Protein AF-A0A9X6STQ8-F1 (afdb_monomer)

Structure (mmCIF, N/CA/C/O backbone):
data_AF-A0A9X6STQ8-F1
#
_entry.id   AF-A0A9X6STQ8-F1
#
loop_
_atom_site.group_PDB
_atom_site.id
_atom_site.type_symbol
_atom_site.label_atom_id
_atom_site.label_alt_id
_atom_site.label_comp_id
_atom_site.label_asym_id
_atom_site.label_entity_id
_atom_site.label_seq_id
_atom_site.pdbx_PDB_ins_code
_atom_site.Cartn_x
_atom_site.Cartn_y
_atom_site.Cartn_z
_atom_site.occupancy
_atom_site.B_iso_or_equiv
_atom_site.auth_seq_id
_atom_site.auth_comp_id
_atom_site.auth_asym_id
_atom_site.auth_atom_id
_atom_site.pdbx_PDB_model_num
ATOM 1 N N . MET A 1 1 ? -28.423 4.230 -4.284 1.00 37.53 1 MET A N 1
ATOM 2 C CA . MET A 1 1 ? -27.642 5.256 -3.561 1.00 37.53 1 MET A CA 1
ATOM 3 C C . MET A 1 1 ? -26.558 4.536 -2.777 1.00 37.53 1 MET A C 1
ATOM 5 O O . MET A 1 1 ? -26.890 3.875 -1.804 1.00 37.53 1 MET A O 1
ATOM 9 N N . PHE A 1 2 ? -25.300 4.577 -3.225 1.00 45.72 2 PHE A N 1
ATOM 10 C CA . PHE A 1 2 ? -24.181 4.130 -2.391 1.00 45.72 2 PHE A CA 1
ATOM 11 C C . PHE A 1 2 ? -23.986 5.199 -1.318 1.00 45.72 2 PHE A C 1
ATOM 13 O O . PHE A 1 2 ? -23.577 6.316 -1.626 1.00 45.72 2 PHE A O 1
ATOM 20 N N . GLY A 1 3 ? -24.397 4.898 -0.086 1.00 41.03 3 GLY A N 1
ATOM 21 C CA . GLY A 1 3 ? -24.099 5.758 1.051 1.00 41.03 3 GLY A CA 1
ATOM 22 C C . GLY A 1 3 ? -22.590 5.945 1.112 1.00 41.03 3 GLY A C 1
ATOM 23 O O . GLY A 1 3 ? -21.858 4.958 1.085 1.00 41.03 3 GLY A O 1
ATOM 24 N N . SER A 1 4 ? -22.134 7.198 1.130 1.00 48.62 4 SER A N 1
ATOM 25 C CA . SER A 1 4 ? -20.730 7.514 1.371 1.00 48.62 4 SER A CA 1
ATOM 26 C C . SER A 1 4 ? -20.334 6.810 2.666 1.00 48.62 4 SER A C 1
ATOM 28 O O . SER A 1 4 ? -20.887 7.121 3.726 1.00 48.62 4 SER A O 1
ATOM 30 N N . ALA A 1 5 ? -19.485 5.785 2.561 1.00 57.69 5 ALA A N 1
ATOM 31 C CA . ALA A 1 5 ? -18.975 5.046 3.702 1.00 57.69 5 ALA A CA 1
ATOM 32 C C . ALA A 1 5 ? -18.091 6.015 4.492 1.00 57.69 5 ALA A C 1
ATOM 34 O O . ALA A 1 5 ? -16.896 6.140 4.232 1.00 57.69 5 ALA A O 1
ATOM 35 N N . LYS A 1 6 ? -18.717 6.794 5.383 1.00 64.12 6 LYS A N 1
ATOM 36 C CA . LYS A 1 6 ? -18.038 7.771 6.232 1.00 64.12 6 LYS A CA 1
ATOM 37 C C . LYS A 1 6 ? -16.868 7.072 6.919 1.00 64.12 6 LYS A C 1
ATOM 39 O O . LYS A 1 6 ? -17.076 6.086 7.618 1.00 64.12 6 LYS A O 1
ATOM 44 N N . GLY A 1 7 ? -15.667 7.598 6.699 1.00 71.06 7 GLY A N 1
ATOM 45 C CA . GLY A 1 7 ? -14.436 7.095 7.304 1.00 71.06 7 GLY A CA 1
ATOM 46 C C . GLY A 1 7 ? -13.622 6.137 6.438 1.00 71.06 7 GLY A C 1
ATOM 47 O O . GLY A 1 7 ? -12.593 5.691 6.919 1.00 71.06 7 GLY A O 1
ATOM 48 N N . LEU A 1 8 ? -14.039 5.825 5.205 1.00 83.94 8 LEU A N 1
ATOM 49 C CA . LEU A 1 8 ? -13.246 5.020 4.274 1.00 83.94 8 LEU A CA 1
ATOM 50 C C . LEU A 1 8 ? -12.310 5.931 3.467 1.00 83.94 8 LEU A C 1
ATOM 52 O O . LEU A 1 8 ? -12.763 6.814 2.738 1.00 83.94 8 LEU A O 1
ATOM 56 N N . GLU A 1 9 ? -11.013 5.719 3.625 1.0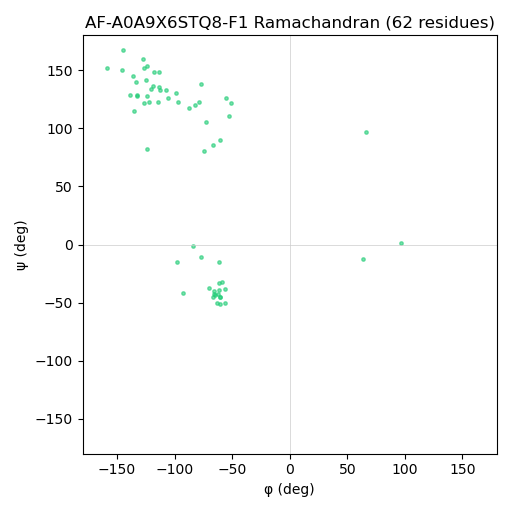0 88.69 9 GLU A N 1
ATOM 57 C CA . GLU A 1 9 ? -9.938 6.452 2.966 1.00 88.69 9 GLU A CA 1
ATOM 58 C C . GLU A 1 9 ? -9.192 5.523 2.006 1.00 88.69 9 GLU A C 1
ATOM 60 O O . GLU A 1 9 ? -9.108 4.307 2.208 1.00 88.69 9 GLU A O 1
ATOM 65 N N . VAL A 1 10 ? -8.681 6.103 0.922 1.00 90.00 10 VAL A N 1
ATOM 66 C CA . VAL A 1 10 ? -7.939 5.378 -0.106 1.00 90.00 10 VAL A CA 1
ATOM 67 C C . VAL A 1 10 ? -6.674 6.154 -0.425 1.00 90.00 10 VAL A C 1
ATOM 69 O O . VAL A 1 10 ? -6.747 7.339 -0.737 1.00 90.00 10 VAL A O 1
ATOM 72 N N . GLU A 1 11 ? -5.536 5.472 -0.386 1.00 92.44 11 GLU A N 1
ATOM 73 C CA . GLU A 1 11 ? -4.248 6.013 -0.814 1.00 92.44 11 GLU A CA 1
ATOM 74 C C . GLU A 1 11 ? -3.761 5.266 -2.056 1.00 92.44 11 GLU A C 1
ATOM 76 O O . GLU A 1 11 ? -3.832 4.034 -2.115 1.00 92.44 11 GLU A O 1
ATOM 81 N N . PHE A 1 12 ? -3.266 6.007 -3.048 1.00 92.62 12 PHE A N 1
ATOM 82 C CA . PHE A 1 12 ? -2.800 5.462 -4.319 1.00 92.62 12 PHE A CA 1
ATOM 83 C C . PHE A 1 12 ? -1.328 5.799 -4.551 1.00 92.62 12 PHE A C 1
ATOM 85 O O . PHE A 1 12 ? -0.900 6.940 -4.402 1.00 92.62 12 PHE A O 1
ATOM 92 N N . PHE A 1 13 ? -0.564 4.799 -4.973 1.00 91.75 13 PHE A N 1
ATOM 93 C CA . PHE A 1 13 ? 0.849 4.914 -5.295 1.00 91.75 13 PHE A CA 1
ATOM 94 C C . PHE A 1 13 ? 1.088 4.424 -6.713 1.00 91.75 13 PHE A C 1
ATOM 96 O O . PHE A 1 13 ? 0.544 3.399 -7.119 1.00 91.75 13 PHE A O 1
ATOM 103 N N . GLU A 1 14 ? 1.970 5.105 -7.429 1.00 91.44 14 GLU A N 1
ATOM 104 C CA . GLU A 1 14 ? 2.401 4.725 -8.766 1.00 91.44 14 GLU A CA 1
ATOM 105 C C . GLU A 1 14 ? 3.902 4.939 -8.883 1.00 91.44 14 GLU A C 1
ATOM 107 O O . GLU A 1 14 ? 4.422 6.002 -8.549 1.00 91.44 14 GLU A O 1
ATOM 112 N N . GLU A 1 15 ? 4.608 3.912 -9.340 1.00 90.44 15 GLU A N 1
ATOM 113 C CA . GLU A 1 15 ? 6.057 3.932 -9.460 1.00 90.44 15 GLU A CA 1
ATOM 114 C C . GLU A 1 15 ? 6.542 3.133 -10.658 1.00 90.44 15 GLU A C 1
ATOM 116 O O . GLU A 1 15 ? 5.995 2.096 -11.015 1.00 90.44 15 GLU A O 1
ATOM 121 N N . LYS A 1 16 ? 7.671 3.546 -11.233 1.00 87.06 16 LYS A N 1
ATOM 122 C CA . LYS A 1 16 ? 8.312 2.820 -12.347 1.00 87.06 16 LYS A CA 1
ATOM 123 C C . LYS A 1 16 ? 9.069 1.564 -11.902 1.00 87.06 16 LYS A C 1
ATOM 125 O O . LYS A 1 16 ? 9.520 0.775 -12.727 1.00 87.06 16 LYS A O 1
ATOM 130 N N . SER A 1 17 ? 9.249 1.385 -10.594 1.00 87.62 17 SER A N 1
ATOM 131 C CA . SER A 1 17 ? 9.969 0.260 -9.998 1.00 87.62 17 SER A CA 1
ATOM 132 C C . SER A 1 17 ? 9.169 -0.345 -8.855 1.00 87.62 17 SER A C 1
ATOM 134 O O . SER A 1 17 ? 8.804 0.348 -7.905 1.00 87.62 17 SER A O 1
ATOM 136 N N . ILE A 1 18 ? 8.976 -1.664 -8.905 1.00 87.25 18 ILE A N 1
ATOM 137 C CA . ILE A 1 18 ? 8.286 -2.417 -7.854 1.00 87.25 18 ILE A CA 1
ATOM 138 C C . ILE A 1 18 ? 8.975 -2.279 -6.491 1.00 87.25 18 ILE A C 1
ATOM 140 O O . ILE A 1 18 ? 8.309 -2.280 -5.459 1.00 87.25 18 ILE A O 1
ATOM 144 N N . THR A 1 19 ? 10.302 -2.130 -6.468 1.00 89.44 19 THR A N 1
ATOM 145 C CA . THR A 1 19 ? 11.053 -1.943 -5.220 1.00 89.44 19 THR A CA 1
ATOM 146 C C . THR A 1 19 ? 10.702 -0.607 -4.576 1.00 89.44 19 THR A C 1
ATOM 148 O O . THR A 1 19 ? 10.420 -0.566 -3.383 1.00 89.44 19 THR A O 1
ATOM 151 N N . VAL A 1 20 ? 10.658 0.470 -5.367 1.00 91.94 20 VAL A N 1
ATOM 152 C CA . VAL A 1 20 ? 10.306 1.812 -4.876 1.00 91.94 20 VAL A CA 1
ATOM 153 C C . VAL A 1 20 ? 8.853 1.842 -4.410 1.00 91.94 20 VAL A C 1
ATOM 155 O O . VAL A 1 20 ? 8.578 2.351 -3.324 1.00 91.94 20 VAL A O 1
ATOM 158 N N . LEU A 1 21 ? 7.945 1.216 -5.170 1.00 92.00 21 LEU A N 1
ATOM 159 C CA . LEU A 1 21 ? 6.538 1.098 -4.790 1.00 92.00 21 LEU A CA 1
ATOM 160 C C . LEU A 1 21 ? 6.380 0.427 -3.424 1.00 92.00 21 LEU A C 1
ATOM 162 O O . LEU A 1 21 ? 5.713 0.958 -2.540 1.00 92.00 21 LEU A O 1
ATOM 166 N N . LYS A 1 22 ? 7.029 -0.728 -3.233 1.00 92.19 22 LYS A N 1
ATOM 167 C CA . LYS A 1 22 ? 6.972 -1.475 -1.972 1.00 92.19 22 LYS A CA 1
ATOM 168 C C . LYS A 1 22 ? 7.530 -0.668 -0.806 1.00 92.19 22 LYS A C 1
ATOM 170 O O . LYS A 1 22 ? 6.962 -0.722 0.282 1.00 92.19 22 LYS A O 1
ATOM 175 N N . THR A 1 23 ? 8.613 0.080 -1.016 1.00 95.00 23 THR A N 1
ATOM 176 C CA . THR A 1 23 ? 9.163 0.965 0.018 1.00 95.00 23 THR A CA 1
ATOM 177 C C . THR A 1 23 ? 8.141 2.023 0.427 1.00 95.00 23 THR A C 1
ATOM 179 O O . THR A 1 23 ? 7.823 2.106 1.611 1.00 95.00 23 THR A O 1
ATOM 182 N N . LYS A 1 24 ? 7.551 2.746 -0.534 1.00 94.62 24 LYS A N 1
ATOM 183 C CA . LYS A 1 24 ? 6.549 3.787 -0.251 1.00 94.62 24 LYS A CA 1
ATOM 184 C C . LYS A 1 24 ? 5.309 3.244 0.452 1.00 94.62 24 LYS A C 1
ATOM 186 O O . LYS A 1 24 ? 4.868 3.814 1.446 1.00 94.62 24 LYS A O 1
ATOM 191 N N . VAL A 1 25 ? 4.781 2.113 -0.017 1.00 94.12 25 VAL A N 1
ATOM 192 C CA . VAL A 1 25 ? 3.627 1.458 0.613 1.00 94.12 25 VAL A CA 1
ATOM 193 C C . VAL A 1 25 ? 3.944 1.068 2.060 1.00 94.12 25 VAL A C 1
ATOM 195 O O . VAL A 1 25 ? 3.154 1.345 2.959 1.00 94.12 25 VAL A O 1
ATOM 198 N N . ASN A 1 26 ? 5.116 0.484 2.321 1.00 93.88 26 ASN A N 1
ATOM 199 C CA . ASN A 1 26 ? 5.513 0.107 3.679 1.00 93.88 26 ASN A CA 1
ATOM 200 C C . ASN A 1 26 ? 5.720 1.318 4.597 1.00 93.88 26 ASN A C 1
ATOM 202 O O . ASN A 1 26 ? 5.345 1.270 5.769 1.00 93.88 26 ASN A O 1
ATOM 206 N N . GLU A 1 27 ? 6.314 2.399 4.093 1.00 95.12 27 GLU A N 1
ATOM 207 C CA . GLU A 1 27 ? 6.461 3.654 4.836 1.00 95.12 27 GLU A CA 1
ATOM 208 C C . GLU A 1 27 ? 5.099 4.249 5.191 1.00 95.12 27 GLU A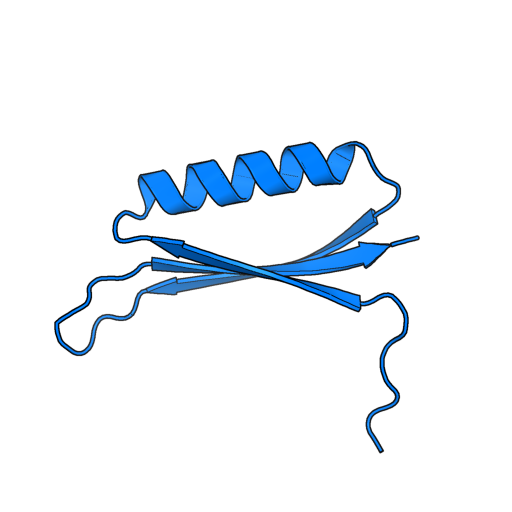 C 1
ATOM 210 O O . GLU A 1 27 ? 4.878 4.648 6.337 1.00 95.12 27 GLU A O 1
ATOM 215 N N . PHE A 1 28 ? 4.156 4.222 4.249 1.00 92.81 28 PHE A N 1
ATOM 216 C CA . PHE A 1 28 ? 2.796 4.668 4.496 1.00 92.81 28 PHE A CA 1
ATOM 217 C C . PHE A 1 28 ? 2.100 3.808 5.554 1.00 92.81 28 PHE A C 1
ATOM 219 O O . PHE A 1 28 ? 1.628 4.354 6.548 1.00 92.81 28 PHE A O 1
ATOM 226 N N . ILE A 1 29 ? 2.128 2.475 5.434 1.00 91.06 29 ILE A N 1
ATOM 227 C CA . ILE A 1 29 ? 1.564 1.546 6.434 1.00 91.06 29 ILE A CA 1
ATOM 228 C C . ILE A 1 29 ? 2.175 1.774 7.829 1.00 91.06 29 ILE A C 1
ATOM 230 O O . ILE A 1 29 ? 1.473 1.738 8.841 1.00 91.06 29 ILE A O 1
ATOM 234 N N . ARG A 1 30 ? 3.478 2.066 7.917 1.00 92.06 30 ARG A N 1
ATOM 235 C CA . ARG A 1 30 ? 4.120 2.440 9.188 1.00 92.06 30 ARG A CA 1
ATOM 236 C C . ARG A 1 30 ? 3.588 3.763 9.730 1.00 92.06 30 ARG A C 1
ATOM 238 O O . ARG A 1 30 ? 3.298 3.847 10.920 1.00 92.06 30 ARG A O 1
ATOM 245 N N . SER A 1 31 ? 3.420 4.776 8.882 1.00 90.38 31 SER A N 1
ATOM 246 C CA . SER A 1 31 ? 2.844 6.068 9.288 1.00 90.38 31 SER A CA 1
ATOM 247 C C . SER A 1 31 ? 1.406 5.927 9.804 1.00 90.38 31 SER A C 1
ATOM 249 O O . SER A 1 31 ? 0.991 6.615 10.737 1.00 90.38 31 SER A O 1
ATOM 251 N N . LEU A 1 32 ? 0.686 4.976 9.218 1.00 87.12 32 LEU A N 1
ATOM 252 C CA . LEU A 1 32 ? -0.673 4.587 9.532 1.00 87.12 32 LEU A CA 1
ATOM 253 C C . LEU A 1 32 ? -0.770 3.863 10.889 1.00 87.12 32 LEU A C 1
ATOM 255 O O . LEU A 1 32 ? -1.678 4.149 11.661 1.00 87.12 32 LEU A O 1
ATOM 259 N N . SER A 1 33 ? 0.214 3.029 11.247 1.00 79.81 33 SER A N 1
ATOM 260 C CA . SER A 1 33 ? 0.262 2.328 12.547 1.00 79.81 33 SER A CA 1
ATOM 261 C C . SER A 1 33 ? 0.324 3.246 13.779 1.00 79.81 33 SER A C 1
ATOM 263 O O . SER A 1 33 ? 0.082 2.801 14.897 1.00 79.81 33 SER A O 1
ATOM 265 N N . MET A 1 34 ? 0.630 4.533 13.584 1.00 81.44 34 MET A N 1
ATOM 266 C CA . MET A 1 34 ? 0.630 5.542 14.648 1.00 81.44 34 MET A CA 1
ATOM 267 C C . MET A 1 34 ? -0.760 6.143 14.922 1.00 81.44 34 MET A C 1
ATOM 269 O O . MET A 1 34 ? -0.893 7.003 15.791 1.00 81.44 34 MET A O 1
ATOM 273 N N . ARG A 1 35 ? -1.792 5.734 14.175 1.00 81.19 35 ARG A N 1
ATOM 274 C CA . ARG A 1 35 ? -3.167 6.242 14.270 1.00 81.19 35 ARG A CA 1
ATOM 275 C C . ARG A 1 35 ? -4.134 5.077 14.531 1.00 81.19 35 ARG A C 1
ATOM 277 O O . A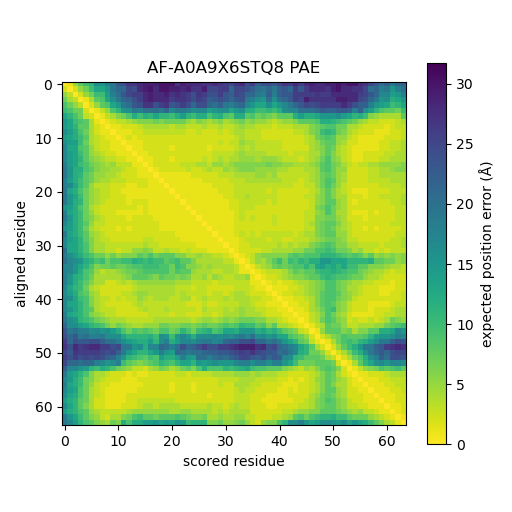RG A 1 35 ? -3.828 3.950 14.144 1.00 81.19 35 ARG A O 1
ATOM 284 N N . PRO A 1 36 ? -5.295 5.313 15.168 1.00 84.62 36 PRO A N 1
ATOM 285 C CA . PRO A 1 36 ? -6.310 4.281 15.357 1.00 84.62 36 PRO A CA 1
ATOM 286 C C . PRO A 1 36 ? -7.021 4.030 14.024 1.00 84.62 36 PRO A C 1
ATOM 288 O O . PRO A 1 36 ? -8.080 4.583 13.755 1.00 84.62 36 PRO A O 1
ATOM 291 N N . ILE A 1 37 ? -6.400 3.241 13.156 1.00 88.50 37 ILE A N 1
ATOM 292 C CA . ILE A 1 37 ? -6.948 2.912 11.846 1.00 88.50 37 ILE A CA 1
ATOM 293 C C . ILE A 1 37 ? -6.981 1.410 11.615 1.00 88.50 37 ILE A C 1
ATOM 295 O O . ILE A 1 37 ? -6.217 0.645 12.203 1.00 88.50 37 ILE A O 1
ATOM 299 N N . GLU A 1 38 ? -7.818 1.004 10.676 1.00 87.75 38 GLU A N 1
ATOM 300 C C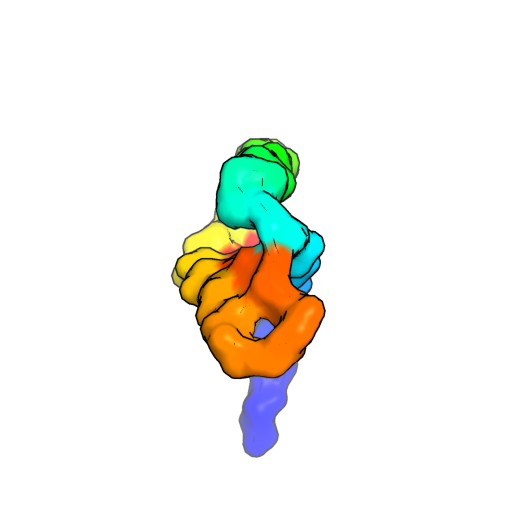A . GLU A 1 38 ? -7.904 -0.361 10.189 1.00 87.75 38 GLU A CA 1
ATOM 301 C C . GLU A 1 38 ? -7.665 -0.382 8.683 1.00 87.75 38 GLU A C 1
ATOM 303 O O . GLU A 1 38 ? -8.365 0.283 7.919 1.00 87.75 38 GLU A O 1
ATOM 308 N N . ILE A 1 39 ? -6.665 -1.150 8.253 1.00 89.25 39 ILE A N 1
ATOM 309 C CA . ILE A 1 39 ? -6.418 -1.402 6.834 1.00 89.25 39 ILE A CA 1
ATOM 310 C C . ILE A 1 39 ? -7.408 -2.470 6.373 1.00 89.25 39 ILE A C 1
ATOM 312 O O . ILE A 1 39 ? -7.445 -3.565 6.930 1.00 89.25 39 ILE A O 1
ATOM 316 N N . LEU A 1 40 ? -8.197 -2.140 5.356 1.00 90.25 40 LEU A N 1
ATOM 317 C CA . LEU A 1 40 ? -9.241 -3.000 4.809 1.00 90.25 40 LEU A CA 1
ATOM 318 C C . LEU A 1 40 ? -8.723 -3.842 3.640 1.00 90.25 40 LEU A C 1
ATOM 320 O O . LEU A 1 40 ? -9.058 -5.019 3.545 1.00 90.25 40 LEU A O 1
ATOM 324 N N . ASP A 1 41 ? -7.925 -3.247 2.747 1.00 90.06 41 ASP A N 1
ATOM 325 C C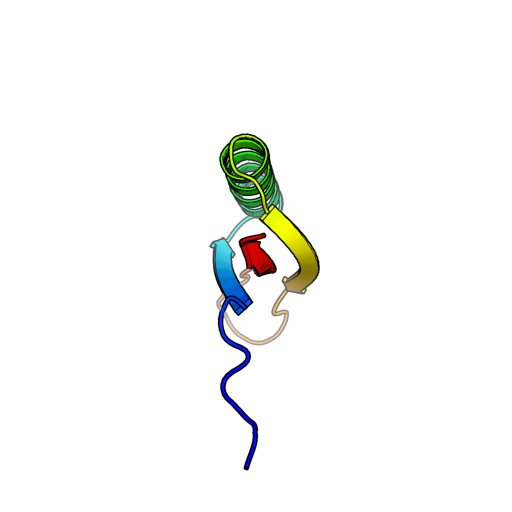A . ASP A 1 41 ? -7.391 -3.939 1.571 1.00 90.06 41 ASP A CA 1
ATOM 326 C C . ASP A 1 41 ? -6.138 -3.244 1.017 1.00 90.06 41 ASP A C 1
ATOM 328 O O . ASP A 1 41 ? -5.979 -2.028 1.146 1.00 90.06 41 ASP A O 1
ATOM 332 N N . ILE A 1 42 ? -5.258 -4.011 0.369 1.00 90.50 42 ILE A N 1
ATOM 333 C CA . ILE A 1 42 ? -4.104 -3.496 -0.375 1.00 90.50 42 ILE A CA 1
ATOM 334 C C . ILE A 1 42 ? -4.027 -4.225 -1.714 1.00 90.50 42 ILE A C 1
ATOM 336 O O . ILE A 1 42 ? -3.733 -5.420 -1.767 1.00 90.50 42 ILE A O 1
ATOM 340 N N . LYS A 1 43 ? -4.219 -3.493 -2.810 1.00 90.19 43 LYS A N 1
ATOM 341 C CA . LYS A 1 43 ? -4.147 -4.029 -4.173 1.00 90.19 43 LYS A CA 1
ATOM 342 C C . LYS A 1 43 ? -2.884 -3.559 -4.860 1.00 90.19 43 LYS A C 1
ATOM 344 O O . LYS A 1 43 ? -2.590 -2.370 -4.840 1.00 90.19 43 LYS A O 1
ATOM 349 N N . TYR A 1 44 ? -2.178 -4.480 -5.503 1.00 88.25 44 TYR A N 1
ATOM 350 C CA . TYR A 1 44 ? -1.046 -4.170 -6.369 1.00 88.25 44 TYR A CA 1
ATOM 351 C C . TYR A 1 44 ? -1.412 -4.512 -7.803 1.00 88.25 44 TYR A C 1
ATOM 353 O O . TYR A 1 44 ? -1.899 -5.611 -8.072 1.00 88.25 44 TYR A O 1
ATOM 361 N N . HIS A 1 45 ? -1.127 -3.594 -8.715 1.00 86.81 45 HIS A N 1
ATOM 362 C CA . HIS A 1 45 ? -1.257 -3.827 -10.141 1.00 86.81 45 HIS A CA 1
ATOM 363 C C . HIS A 1 45 ? 0.056 -3.479 -10.838 1.00 86.81 45 HIS A C 1
ATOM 365 O O . HIS A 1 45 ? 0.860 -2.671 -10.377 1.00 86.81 45 HIS A O 1
ATOM 371 N N . SER A 1 46 ? 0.297 -4.151 -11.949 1.00 82.00 46 SER A N 1
ATOM 372 C CA . SER A 1 46 ? 1.370 -3.824 -12.876 1.00 82.00 46 SER A CA 1
ATOM 373 C C . SER A 1 46 ? 0.706 -3.688 -14.227 1.00 82.00 46 SER A C 1
ATOM 375 O O . SER A 1 46 ? 0.071 -4.657 -14.649 1.00 82.00 46 SER A O 1
ATOM 377 N N . ASP A 1 47 ? 0.829 -2.535 -14.871 1.00 73.38 47 ASP A N 1
ATOM 378 C CA . ASP A 1 47 ? 0.371 -2.393 -16.249 1.00 73.38 47 ASP A CA 1
ATOM 379 C C . ASP A 1 47 ? 1.453 -2.924 -17.190 1.00 73.38 47 ASP A C 1
ATOM 381 O O . ASP A 1 47 ? 2.613 -2.500 -17.153 1.00 73.38 47 ASP A O 1
ATOM 385 N N . TRP A 1 48 ? 1.082 -3.934 -17.980 1.00 60.69 48 TRP A N 1
ATOM 386 C CA . TRP A 1 48 ? 1.961 -4.566 -18.969 1.00 60.69 48 TRP A CA 1
ATOM 387 C C . TRP A 1 48 ? 1.725 -4.005 -20.376 1.00 60.69 48 TRP A C 1
ATOM 389 O O . TRP A 1 48 ? 2.574 -4.205 -21.247 1.00 60.69 48 TRP A O 1
ATOM 399 N N . GLU A 1 49 ? 0.615 -3.293 -20.597 1.00 59.91 49 GLU A N 1
ATOM 400 C CA . GLU A 1 49 ? 0.249 -2.728 -21.894 1.00 59.91 49 GLU A CA 1
ATOM 401 C C . GLU A 1 49 ? 0.657 -1.248 -22.000 1.00 59.91 49 GLU A C 1
ATOM 403 O O . GLU A 1 49 ? 0.287 -0.403 -21.196 1.00 59.91 49 GLU A O 1
ATOM 408 N N . GLU A 1 50 ? 1.467 -0.990 -23.029 1.00 46.22 50 GLU A N 1
ATOM 409 C CA . GLU A 1 50 ? 1.822 0.303 -23.625 1.00 46.22 50 GLU A CA 1
ATOM 410 C C . GLU A 1 50 ? 2.643 1.311 -22.792 1.00 46.22 50 GLU A C 1
ATOM 412 O O . GLU A 1 50 ? 2.158 2.175 -22.073 1.00 46.22 50 GLU A O 1
ATOM 417 N N . TYR A 1 51 ? 3.959 1.270 -23.045 1.00 51.69 51 TYR A N 1
ATOM 418 C CA . TYR A 1 51 ? 4.931 2.375 -22.945 1.00 51.69 51 TYR A CA 1
ATOM 419 C C . TYR A 1 51 ? 5.212 3.018 -21.574 1.00 51.69 51 TYR A C 1
ATOM 421 O O . TYR A 1 51 ? 6.251 3.666 -21.426 1.00 51.69 51 TYR A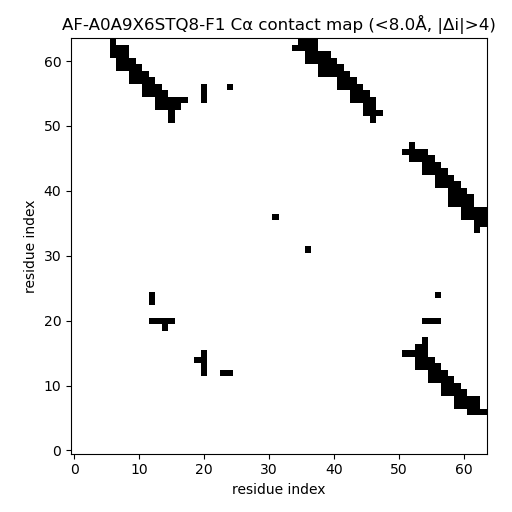 O 1
ATOM 429 N N . GLY A 1 52 ? 4.411 2.762 -20.545 1.00 57.00 52 GLY A N 1
ATOM 430 C CA . GLY A 1 52 ? 4.667 3.173 -19.169 1.00 57.00 52 GLY A CA 1
ATOM 431 C C . GLY A 1 52 ? 4.656 1.972 -18.240 1.00 57.00 52 GLY A C 1
ATOM 432 O O . GLY A 1 52 ? 3.649 1.721 -17.600 1.00 57.00 52 GLY A O 1
ATOM 433 N N . LYS A 1 53 ? 5.765 1.222 -18.142 1.00 64.56 53 LYS A N 1
ATOM 434 C CA . LYS A 1 53 ? 5.915 0.153 -17.133 1.00 64.56 53 LYS A CA 1
ATOM 435 C C . LYS A 1 53 ? 5.809 0.763 -15.735 1.00 64.56 53 LYS A C 1
ATOM 437 O O . LYS A 1 53 ? 6.812 1.206 -15.172 1.00 64.56 53 LYS A O 1
ATOM 442 N N . GLN A 1 54 ? 4.598 0.821 -15.209 1.00 80.88 54 GLN A N 1
ATOM 443 C CA . GLN A 1 54 ? 4.289 1.363 -13.903 1.00 80.88 54 GLN A CA 1
ATOM 444 C C . GLN A 1 54 ? 3.675 0.260 -13.052 1.00 80.88 54 GLN A C 1
ATOM 446 O O . GLN A 1 54 ? 2.857 -0.553 -13.487 1.00 80.88 54 GLN A O 1
ATOM 45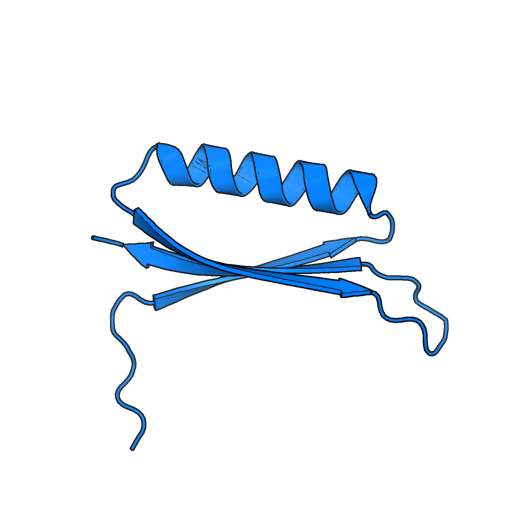1 N N . PHE A 1 55 ? 4.138 0.223 -11.817 1.00 88.50 55 PHE A N 1
ATOM 452 C CA . PHE A 1 55 ? 3.575 -0.558 -10.745 1.00 88.50 55 PHE A CA 1
ATOM 453 C C . PHE A 1 55 ? 2.716 0.389 -9.928 1.00 88.50 55 PHE A C 1
ATOM 455 O O . PHE A 1 55 ? 3.180 1.456 -9.523 1.00 88.50 55 PHE A O 1
ATOM 462 N N . THR A 1 56 ? 1.489 -0.015 -9.658 1.00 91.00 56 THR A N 1
ATOM 463 C CA . THR A 1 56 ? 0.556 0.751 -8.849 1.00 91.00 56 THR A CA 1
ATOM 464 C C . THR A 1 56 ? 0.181 -0.032 -7.604 1.00 91.00 56 THR A C 1
ATOM 466 O O . THR A 1 56 ? 0.168 -1.267 -7.590 1.00 91.00 56 THR A O 1
ATOM 469 N N . ALA A 1 57 ? -0.089 0.692 -6.527 1.00 92.56 57 ALA A N 1
ATOM 470 C CA . ALA A 1 57 ? -0.653 0.139 -5.312 1.00 92.56 57 ALA A CA 1
ATOM 471 C C . ALA A 1 57 ? -1.801 1.020 -4.834 1.00 92.56 57 ALA A C 1
ATOM 473 O O . ALA A 1 57 ? -1.704 2.242 -4.861 1.00 92.56 57 ALA A O 1
ATOM 474 N N . MET A 1 58 ? -2.870 0.396 -4.363 1.00 93.25 58 MET A N 1
ATOM 475 C CA . MET A 1 58 ? -4.002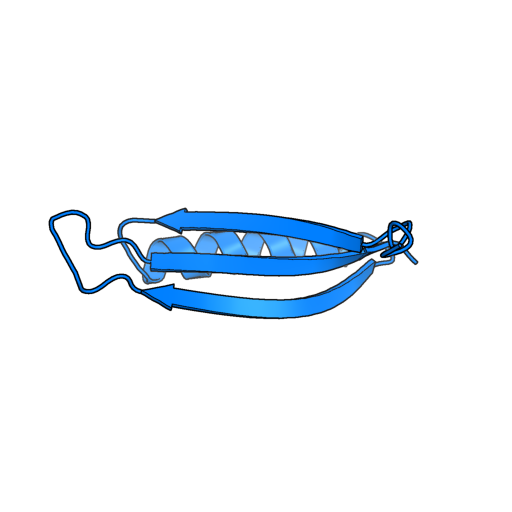 1.071 -3.747 1.00 93.25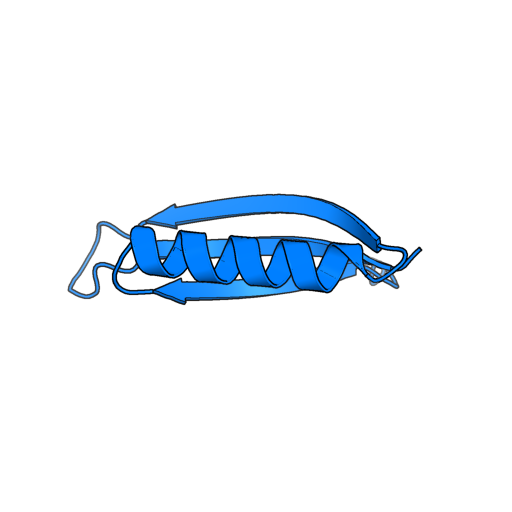 58 MET A CA 1
ATOM 476 C C . MET A 1 58 ? -4.217 0.486 -2.358 1.00 93.25 58 MET A C 1
ATOM 478 O O . MET A 1 58 ? -4.338 -0.729 -2.217 1.00 93.25 58 MET A O 1
ATOM 482 N N . ILE A 1 59 ? -4.277 1.344 -1.348 1.00 92.50 59 ILE A N 1
ATOM 483 C CA . ILE A 1 59 ? -4.499 0.969 0.047 1.00 92.50 59 ILE A CA 1
ATOM 484 C C . ILE A 1 59 ? -5.838 1.546 0.467 1.00 92.50 59 ILE A C 1
ATOM 486 O O . ILE A 1 59 ? -6.038 2.753 0.390 1.00 92.50 59 ILE A O 1
ATOM 490 N N . ILE A 1 60 ? -6.740 0.687 0.920 1.00 91.25 60 ILE A N 1
ATOM 491 C CA . ILE A 1 60 ? -8.041 1.067 1.458 1.00 91.25 60 ILE A CA 1
ATOM 492 C C . ILE A 1 60 ? -7.972 0.905 2.971 1.00 91.25 60 ILE A C 1
ATOM 494 O O . ILE A 1 60 ? -7.631 -0.171 3.465 1.00 91.25 60 ILE A O 1
ATOM 498 N N . PHE A 1 61 ? -8.298 1.952 3.717 1.00 91.88 61 PHE A N 1
ATOM 499 C CA . PHE A 1 61 ? -8.256 1.946 5.176 1.00 91.88 61 PHE A CA 1
ATOM 500 C C . PHE A 1 61 ? -9.391 2.786 5.761 1.00 91.88 61 PHE A C 1
ATOM 502 O O . PHE A 1 61 ? -10.084 3.505 5.046 1.00 91.88 61 PHE A O 1
ATOM 509 N N . ARG A 1 62 ? -9.621 2.662 7.067 1.00 89.06 62 ARG A N 1
ATOM 510 C CA . ARG A 1 62 ? -10.596 3.477 7.792 1.00 89.06 62 ARG A CA 1
ATOM 511 C C . ARG A 1 62 ? -10.057 3.971 9.122 1.00 89.06 62 ARG A C 1
ATOM 513 O O . ARG A 1 62 ? -9.345 3.228 9.792 1.00 89.06 62 ARG A O 1
ATOM 520 N N . ASN A 1 63 ? -10.437 5.184 9.517 1.00 82.81 63 ASN A N 1
ATOM 521 C CA . ASN A 1 63 ? -10.226 5.659 10.887 1.00 82.81 63 ASN A CA 1
ATOM 522 C C . ASN A 1 63 ? -11.266 5.022 11.823 1.00 82.81 63 ASN A C 1
ATOM 524 O O . ASN A 1 63 ? -12.436 4.902 11.447 1.00 82.81 63 ASN A O 1
ATOM 528 N N . LEU A 1 64 ? -10.824 4.610 13.013 1.00 76.44 64 LEU A N 1
ATOM 529 C CA . LEU A 1 64 ? -11.645 4.041 14.088 1.00 76.44 64 LEU A CA 1
ATOM 530 C C . LEU A 1 64 ? -12.170 5.122 15.040 1.00 76.44 64 LEU A C 1
ATOM 532 O O . LEU A 1 64 ? -11.452 6.123 15.267 1.00 76.44 64 LEU A O 1
#

Secondary structure (DSSP, 8-state):
-----TTEEEEEEEESSHHHHHHHHHHHHHHHTTSSEEEEEEEEEE--SSS---EEEEEEEEE-

Sequence (64 aa):
MFGSAKGLEVEFFEEKSITVLKTKVNEFIRSLSMRPIEILDIKYHSDWEEYGKQFTAMIIFRNL

Solvent-accessible surface area (backbone atoms only — not comparable to full-atom values): 3840 Å² total; per-residue (Å²): 132,86,71,79,63,84,53,67,46,75,50,80,47,77,26,75,40,64,68,60,39,51,49,52,51,51,53,49,54,55,64,46,69,78,48,70,55,46,80,75,47,75,48,76,49,69,52,87,76,76,100,56,66,33,30,35,38,40,38,34,32,29,66,112

Nearest PDB structures (foldseek):
  5yac-assembly1_A  TM=6.299E-01  e=6.442E-01  Pyrococcus abyssi GE5
  2q3v-assembly1_A  TM=6.835E-01  e=1.992E+00  Arabidopsis thaliana
  3a27-assembly1_A  TM=5.189E-01  e=1.071E+00  Methanocaldococcus jannaschii
  6juy-assembly1_C  TM=4.350E-01  e=3.503E+00  Synechocystis sp. PCC 6803 substr. Kazusa

Radius of gyration: 13.66 Å; Cα contacts (8 Å, |Δi|>4): 96; chains: 1; bounding box: 39×12×39 Å

Organism: Bacillus cereus (NCBI:txid1396)

pLDDT: mean 81.8, std 15.15, range [37.53, 95.12]

Foldseek 3Di:
DPPPPPFKDKDKDKDLDPVVRVVVVVVVVVVVVVAQKAWDDKDWDFDPDDDRRMIMIMTIMGHD

Mean predicted aligned error: 7.15 Å